Protein AF-A0A124IUW7-F1 (afdb_monomer_lite)

Radius of gyration: 20.03 Å; chains: 1; bounding box: 48×24×57 Å

pLDDT: mean 91.23, std 9.46, range [53.28, 98.69]

Secondary structure (DSSP, 8-state):
--HHHHHHHHHHHHHHHHHHHHHHHHHHHHS-HHHHHHHHHHHHHHHHHHHHHHHHHHHHHHHHHHHHS-----S-HHHHHHHHHHHHHHHHHHHHHHHHHHHH--SHHHHHHHHHHHHHHHHHHHHHHHHHHH-

Foldseek 3Di:
DPLVVQLVVLVVQLVVLVVVLVVLVVVLVVDDPVVVVVSPVVNVVSVVSNVVSVVSNVVSVVVVVVVPDDCPPPDDPVRVLVVLVVLLVVLVVLLVVLCVCLVPDPDPVSNVVSVVSSVVSVVVNVVSVVVNVPD

Sequence (135 aa):
MDLREVKRKAEIAYSAEDAALKSLLDISRETGAEVRDILIQVIFETALHREIMRGIITAVELTEQAYGEYFKGSMSVENVKQELLRQDEIEKEAYELYLDMAKTEENTLLRNIFDAIARSEETHHALIRYINVKH

Structure (mmCIF, N/CA/C/O backbone):
data_AF-A0A124IUW7-F1
#
_entry.id   AF-A0A124IUW7-F1
#
loop_
_atom_site.group_PDB
_atom_site.id
_atom_site.type_symbol
_atom_site.label_atom_id
_atom_site.label_alt_id
_atom_site.label_comp_id
_atom_site.label_asym_id
_atom_site.label_entity_id
_atom_site.label_seq_id
_atom_site.pdbx_PDB_ins_code
_atom_site.Cartn_x
_atom_site.Cartn_y
_atom_site.Cartn_z
_atom_site.occupancy
_atom_site.B_iso_or_equiv
_atom_site.auth_seq_id
_atom_site.aut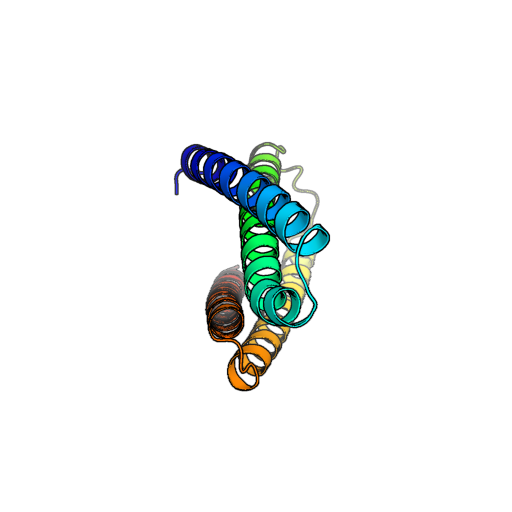h_comp_id
_atom_site.auth_asym_id
_atom_site.auth_atom_id
_atom_site.pdbx_PDB_model_num
ATOM 1 N N . MET A 1 1 ? 12.959 11.511 -6.319 1.00 80.94 1 MET A N 1
ATOM 2 C CA . MET A 1 1 ? 12.356 11.178 -5.013 1.00 80.94 1 MET A CA 1
ATOM 3 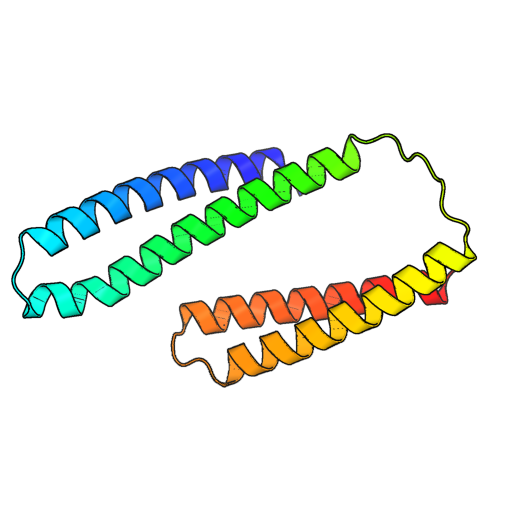C C . MET A 1 1 ? 13.485 10.877 -4.043 1.00 80.94 1 MET A C 1
ATOM 5 O O . MET A 1 1 ? 14.407 10.180 -4.444 1.00 80.94 1 MET A O 1
ATOM 9 N N . ASP A 1 2 ? 13.455 11.421 -2.827 1.00 92.00 2 ASP A N 1
ATOM 10 C CA . ASP A 1 2 ? 14.429 11.076 -1.782 1.00 92.00 2 ASP A CA 1
ATOM 11 C C . ASP A 1 2 ? 13.917 9.862 -0.995 1.00 92.00 2 ASP A C 1
ATOM 13 O O . ASP A 1 2 ? 13.025 9.989 -0.155 1.00 92.00 2 ASP A O 1
ATOM 17 N N . LEU A 1 3 ? 14.451 8.679 -1.313 1.00 92.94 3 LEU A N 1
ATOM 18 C CA . LEU A 1 3 ? 14.034 7.407 -0.716 1.00 92.94 3 LEU A CA 1
ATOM 19 C C . LEU A 1 3 ? 14.272 7.359 0.799 1.00 92.94 3 LEU A C 1
ATOM 21 O O . LEU A 1 3 ? 13.457 6.793 1.527 1.00 92.94 3 LEU A O 1
ATOM 25 N N . ARG A 1 4 ? 15.335 8.005 1.294 1.00 92.12 4 ARG A N 1
ATOM 26 C CA . ARG A 1 4 ? 15.656 8.016 2.727 1.00 92.12 4 ARG A CA 1
ATOM 27 C C . ARG A 1 4 ? 14.641 8.830 3.512 1.00 92.12 4 ARG A C 1
ATOM 29 O O . ARG A 1 4 ? 14.188 8.394 4.566 1.00 92.12 4 ARG A O 1
ATOM 36 N N . GLU A 1 5 ? 14.249 9.986 2.984 1.00 96.75 5 GLU A N 1
ATOM 37 C CA . GLU A 1 5 ? 13.221 10.817 3.613 1.00 96.75 5 GLU A CA 1
ATOM 38 C C . GLU A 1 5 ? 11.834 10.157 3.559 1.00 96.75 5 GLU A C 1
ATOM 40 O O . GLU A 1 5 ? 11.073 10.252 4.524 1.00 96.75 5 GLU A O 1
ATOM 45 N N . VAL A 1 6 ? 11.508 9.448 2.470 1.00 97.00 6 VAL A N 1
ATOM 46 C CA . VAL A 1 6 ? 10.273 8.649 2.371 1.00 97.00 6 VAL A CA 1
ATOM 47 C C . VAL A 1 6 ? 10.254 7.547 3.432 1.00 97.00 6 VAL A C 1
ATOM 49 O O . VAL A 1 6 ? 9.287 7.464 4.192 1.00 97.00 6 VAL A O 1
ATOM 52 N N . LYS A 1 7 ? 11.336 6.764 3.548 1.00 97.56 7 LYS A N 1
ATOM 53 C CA . LYS A 1 7 ? 11.473 5.712 4.566 1.00 97.56 7 LYS A CA 1
ATOM 54 C C . LYS A 1 7 ? 11.335 6.274 5.978 1.00 97.56 7 LYS A C 1
ATOM 56 O O . LYS A 1 7 ? 10.505 5.793 6.740 1.00 97.56 7 LYS A O 1
ATOM 61 N N . ARG A 1 8 ? 12.057 7.355 6.295 1.00 98.19 8 ARG A N 1
ATOM 62 C CA . ARG A 1 8 ? 12.009 8.003 7.615 1.00 98.19 8 ARG A CA 1
ATOM 63 C C . ARG A 1 8 ? 10.592 8.439 7.997 1.00 98.19 8 ARG A C 1
ATOM 65 O O . ARG A 1 8 ? 10.169 8.247 9.134 1.00 98.19 8 ARG A O 1
ATOM 72 N N . LYS A 1 9 ? 9.843 9.040 7.065 1.00 98.19 9 LYS A N 1
ATOM 73 C CA . LYS A 1 9 ? 8.443 9.432 7.309 1.00 98.19 9 LYS A CA 1
ATOM 74 C C . LYS A 1 9 ? 7.544 8.217 7.524 1.00 98.19 9 LYS A C 1
ATOM 76 O O . LYS A 1 9 ? 6.721 8.246 8.437 1.00 98.19 9 LYS A O 1
ATOM 81 N N . ALA A 1 10 ? 7.721 7.168 6.724 1.00 98.19 10 ALA A N 1
ATOM 82 C CA . ALA A 1 10 ? 6.961 5.933 6.857 1.00 98.19 10 ALA A CA 1
ATOM 83 C C . ALA A 1 10 ? 7.244 5.224 8.194 1.00 98.19 10 ALA A C 1
ATOM 85 O O . ALA A 1 10 ? 6.306 4.776 8.838 1.00 98.19 10 ALA A O 1
ATOM 86 N N . GLU A 1 11 ? 8.490 5.194 8.673 1.00 98.56 11 GLU A N 1
ATOM 87 C CA . GLU A 1 11 ? 8.863 4.630 9.984 1.00 98.56 11 GLU A CA 1
ATOM 88 C C . GLU A 1 11 ? 8.204 5.372 11.158 1.00 98.56 11 GLU A C 1
ATOM 90 O O . GLU A 1 11 ? 7.714 4.749 12.107 1.00 98.56 11 GLU A O 1
ATOM 95 N N . ILE A 1 12 ? 8.152 6.707 11.086 1.00 98.56 12 ILE A N 1
ATOM 96 C CA . ILE A 1 12 ? 7.474 7.537 12.092 1.00 98.56 12 ILE A CA 1
ATOM 97 C C . ILE A 1 12 ? 5.972 7.243 12.091 1.00 98.56 12 ILE A C 1
ATOM 99 O O . ILE A 1 12 ? 5.397 6.991 13.150 1.00 98.56 12 ILE A O 1
ATOM 103 N N . ALA A 1 13 ? 5.343 7.250 10.913 1.00 98.50 13 ALA A N 1
ATOM 104 C CA . ALA A 1 13 ? 3.917 6.970 10.778 1.00 98.50 13 ALA A CA 1
ATOM 105 C C . ALA A 1 13 ? 3.579 5.535 11.215 1.00 98.50 13 ALA A C 1
ATOM 107 O O . ALA A 1 13 ? 2.664 5.344 12.007 1.00 98.50 13 ALA A O 1
ATOM 108 N N . TYR A 1 14 ? 4.372 4.542 10.804 1.00 98.69 14 TYR A N 1
ATOM 109 C CA . TYR A 1 14 ? 4.245 3.150 11.239 1.00 98.69 14 TYR A CA 1
ATOM 110 C C . TYR A 1 14 ? 4.240 3.031 12.765 1.00 98.69 14 TYR A C 1
ATOM 112 O O . TYR A 1 14 ? 3.379 2.365 13.333 1.00 98.69 14 TYR A O 1
ATOM 120 N N . SER A 1 15 ? 5.182 3.702 13.435 1.00 98.50 15 SER A N 1
ATOM 121 C CA . SER A 1 15 ? 5.286 3.669 14.897 1.00 98.50 15 SER A CA 1
ATOM 122 C C . SER A 1 15 ? 4.064 4.293 15.576 1.00 98.50 15 SER A C 1
ATOM 124 O O . SER A 1 15 ? 3.603 3.786 16.599 1.00 98.50 15 SER A O 1
ATOM 126 N N . ALA A 1 16 ? 3.524 5.375 15.007 1.00 98.56 16 ALA A N 1
ATOM 127 C CA . ALA A 1 16 ? 2.310 6.012 15.509 1.00 98.56 16 ALA A CA 1
ATOM 128 C C . ALA A 1 16 ? 1.080 5.101 15.350 1.00 98.56 16 ALA A C 1
ATOM 130 O O . ALA A 1 16 ? 0.330 4.923 16.310 1.00 98.56 16 ALA A O 1
ATOM 131 N N . GLU A 1 17 ? 0.910 4.477 14.181 1.00 98.50 17 GLU A N 1
ATOM 132 C CA . GLU A 1 17 ? -0.204 3.560 13.904 1.00 98.50 17 GLU A CA 1
ATOM 133 C C . GLU A 1 17 ? -0.112 2.273 14.742 1.00 98.50 17 GLU A C 1
ATOM 135 O O . GLU A 1 17 ? -1.121 1.776 15.237 1.00 98.50 17 GLU A O 1
ATOM 140 N N . ASP A 1 18 ? 1.094 1.748 14.985 1.00 98.50 18 ASP A N 1
ATOM 141 C CA . ASP A 1 18 ? 1.302 0.591 15.865 1.00 98.50 18 ASP A CA 1
ATOM 142 C C . ASP A 1 18 ? 0.910 0.895 17.321 1.00 98.50 18 ASP A C 1
ATOM 144 O O . ASP A 1 18 ? 0.232 0.092 17.971 1.00 98.50 18 ASP A O 1
ATOM 148 N N . ALA A 1 19 ? 1.282 2.073 17.831 1.00 98.50 19 ALA A N 1
ATOM 149 C CA . ALA A 1 19 ? 0.884 2.518 19.163 1.00 98.50 19 ALA A CA 1
ATOM 150 C C . ALA A 1 19 ? -0.635 2.742 19.266 1.00 98.50 19 ALA A C 1
ATOM 152 O O . ALA A 1 19 ? -1.260 2.290 20.230 1.00 98.50 19 ALA A O 1
ATOM 153 N N . ALA A 1 20 ? -1.235 3.391 18.262 1.00 98.44 20 ALA A N 1
ATOM 154 C CA . ALA A 1 20 ? -2.676 3.615 18.194 1.00 98.44 20 ALA A CA 1
ATOM 155 C C . ALA A 1 20 ? -3.447 2.289 18.160 1.00 98.44 20 ALA A C 1
ATOM 157 O O . ALA A 1 20 ? -4.384 2.101 18.935 1.00 98.44 20 ALA A O 1
ATOM 158 N N . LEU A 1 21 ? -3.011 1.332 17.336 1.00 98.19 21 LEU A N 1
ATOM 159 C CA . LEU A 1 21 ? -3.662 0.032 17.229 1.00 98.19 21 LEU A CA 1
ATOM 160 C C . LEU A 1 21 ? -3.602 -0.747 18.544 1.00 98.19 21 LEU A C 1
ATOM 162 O O . LEU A 1 21 ? -4.611 -1.316 18.956 1.00 98.19 21 LEU A O 1
ATOM 166 N N . LYS A 1 22 ? -2.446 -0.764 19.220 1.00 98.12 22 LYS A N 1
ATOM 167 C CA . LYS A 1 22 ? -2.317 -1.398 20.542 1.00 98.12 22 LYS A CA 1
ATOM 168 C C . LYS A 1 22 ? -3.327 -0.814 21.527 1.00 98.12 22 LYS A C 1
ATOM 170 O O . LYS A 1 22 ? -4.067 -1.567 22.150 1.00 98.12 22 LYS A O 1
ATOM 175 N N . SER A 1 23 ? -3.423 0.515 21.582 1.00 97.88 23 SER A N 1
ATOM 176 C CA . SER A 1 23 ? -4.385 1.202 22.444 1.00 97.88 23 SER A CA 1
ATOM 177 C C . SER A 1 23 ? -5.839 0.861 22.097 1.00 97.88 23 SER A C 1
ATOM 179 O O . SER A 1 23 ? -6.614 0.545 22.997 1.00 97.88 23 SER A O 1
ATOM 181 N N . LEU A 1 24 ? -6.214 0.860 20.813 1.00 97.25 24 LEU A N 1
ATOM 182 C CA . LEU A 1 24 ? -7.572 0.512 20.375 1.00 97.25 24 LEU A CA 1
ATOM 183 C C . LEU A 1 24 ? -7.935 -0.939 20.712 1.00 97.25 24 LEU A C 1
ATOM 185 O O . LEU A 1 24 ? -9.054 -1.214 21.147 1.00 97.25 24 LEU A O 1
ATOM 189 N N . LEU A 1 25 ? -6.988 -1.867 20.549 1.00 96.12 25 LEU A N 1
ATOM 190 C CA . LEU A 1 25 ? -7.180 -3.268 20.912 1.00 96.12 25 LEU A CA 1
ATOM 191 C C . LEU A 1 25 ? -7.379 -3.434 22.421 1.00 96.12 25 LEU A C 1
ATOM 193 O O . LEU A 1 25 ? -8.261 -4.192 22.822 1.00 96.12 25 LEU A O 1
ATOM 197 N N . ASP A 1 26 ? -6.628 -2.712 23.251 1.00 96.12 26 ASP A N 1
ATOM 198 C CA . ASP A 1 26 ? -6.797 -2.751 24.707 1.00 96.12 26 ASP A CA 1
ATOM 199 C C . ASP A 1 26 ? -8.161 -2.187 25.132 1.00 96.12 26 ASP A C 1
ATOM 201 O O . ASP A 1 26 ? -8.907 -2.865 25.839 1.00 96.12 26 ASP A O 1
ATOM 205 N N . ILE A 1 27 ? -8.569 -1.034 24.587 1.00 95.25 27 ILE A N 1
ATOM 206 C CA . ILE A 1 27 ? -9.907 -0.460 24.824 1.00 95.25 27 ILE A CA 1
ATOM 207 C C . ILE A 1 27 ? -11.009 -1.450 24.409 1.00 95.25 27 ILE A C 1
ATOM 209 O O . ILE A 1 27 ? -11.992 -1.636 25.129 1.00 95.25 27 ILE A O 1
ATOM 213 N N . SER A 1 28 ? -10.850 -2.131 23.268 1.00 94.88 28 SER A N 1
ATOM 214 C CA . SER A 1 28 ? -11.849 -3.084 22.762 1.00 94.88 28 SER A CA 1
ATOM 215 C C . SER A 1 28 ? -12.061 -4.302 23.676 1.00 94.88 28 SER A C 1
ATOM 217 O O . SER A 1 28 ? -13.159 -4.874 23.704 1.00 94.88 28 SER A O 1
ATOM 219 N N . ARG A 1 29 ? -11.025 -4.695 24.435 1.00 93.56 29 ARG A N 1
ATOM 220 C CA . ARG A 1 29 ? -11.063 -5.812 25.393 1.00 93.56 29 ARG A CA 1
ATOM 221 C C . ARG A 1 29 ? -11.802 -5.443 26.672 1.00 93.56 29 ARG A C 1
ATOM 223 O O . ARG A 1 29 ? -12.451 -6.308 27.255 1.00 93.56 29 ARG A O 1
ATOM 230 N N . GLU A 1 30 ? -11.715 -4.183 27.083 1.00 94.44 30 GLU A N 1
ATOM 231 C CA . GLU A 1 30 ? -12.292 -3.679 28.335 1.00 94.44 30 GLU A CA 1
ATOM 232 C C . GLU A 1 30 ? -13.721 -3.138 28.175 1.00 94.44 30 GLU A C 1
ATOM 234 O O . GLU A 1 30 ? -14.400 -2.874 29.166 1.00 94.44 30 GLU A O 1
ATOM 239 N N . THR A 1 31 ? -14.203 -2.999 26.938 1.00 92.12 31 THR A N 1
ATOM 240 C CA . THR A 1 31 ? -15.519 -2.426 26.635 1.00 92.12 31 THR A CA 1
ATOM 241 C C . THR A 1 31 ? -16.587 -3.466 26.263 1.00 92.12 31 THR A C 1
ATOM 243 O O . THR A 1 31 ? -16.294 -4.623 25.940 1.00 92.12 31 THR A O 1
ATOM 246 N N . GLY A 1 32 ? -17.854 -3.039 26.310 1.00 90.00 32 GLY A N 1
ATOM 247 C CA . GLY A 1 32 ? -19.026 -3.837 25.934 1.00 90.00 32 GLY A CA 1
ATOM 248 C C . GLY A 1 32 ? -19.193 -4.013 24.418 1.00 90.00 32 GLY A C 1
ATOM 249 O O . GLY A 1 32 ? -18.542 -3.335 23.625 1.00 90.00 32 GLY A O 1
ATOM 250 N N . ALA A 1 33 ? -20.090 -4.919 24.010 1.00 89.31 33 ALA A N 1
ATOM 251 C CA . ALA A 1 33 ? -20.292 -5.292 22.602 1.00 89.31 33 ALA A CA 1
ATOM 252 C C . ALA A 1 33 ? -20.641 -4.098 21.694 1.00 89.31 33 ALA A C 1
ATOM 254 O O . ALA A 1 33 ? -20.041 -3.942 20.640 1.00 89.31 33 ALA A O 1
ATOM 255 N N . GLU A 1 34 ? -21.522 -3.204 22.147 1.00 90.12 34 GLU A N 1
ATOM 256 C CA . GLU A 1 34 ? -21.945 -2.022 21.381 1.00 90.12 34 GLU A CA 1
ATOM 257 C C . GLU A 1 34 ? -20.771 -1.103 21.004 1.00 90.12 34 GLU A C 1
ATOM 259 O O . GLU A 1 34 ? -20.630 -0.690 19.857 1.00 90.12 34 GLU A O 1
ATOM 264 N N . VAL A 1 35 ? -19.874 -0.822 21.953 1.00 89.06 35 VAL A N 1
ATOM 265 C CA . VAL A 1 35 ? -18.688 0.008 21.695 1.00 89.06 35 VAL A CA 1
ATOM 266 C C . VAL A 1 35 ? -17.666 -0.753 20.850 1.00 89.06 35 VAL A C 1
ATOM 268 O O . VAL A 1 35 ? -16.993 -0.159 20.012 1.00 89.06 35 VAL A O 1
ATOM 271 N N . ARG A 1 36 ? -17.553 -2.071 21.032 1.00 89.56 36 ARG A N 1
ATOM 272 C CA . ARG A 1 36 ? -16.660 -2.916 20.233 1.00 89.56 36 ARG A CA 1
ATOM 273 C C . ARG A 1 36 ? -17.042 -2.918 18.752 1.00 89.56 36 ARG A C 1
ATOM 275 O O . ARG A 1 36 ? -16.148 -2.822 17.914 1.00 89.56 36 ARG A O 1
ATOM 282 N N . ASP A 1 37 ? -18.334 -2.969 18.448 1.00 90.44 37 ASP A N 1
ATOM 283 C CA . ASP A 1 37 ? -18.842 -2.944 17.074 1.00 90.44 37 ASP A CA 1
ATOM 284 C C . ASP A 1 37 ? -18.557 -1.602 16.385 1.00 90.44 37 ASP A C 1
ATOM 286 O O . ASP A 1 37 ? -18.306 -1.565 15.187 1.00 90.44 37 ASP A O 1
ATOM 290 N N . ILE A 1 38 ? -18.504 -0.500 17.138 1.00 89.75 38 IL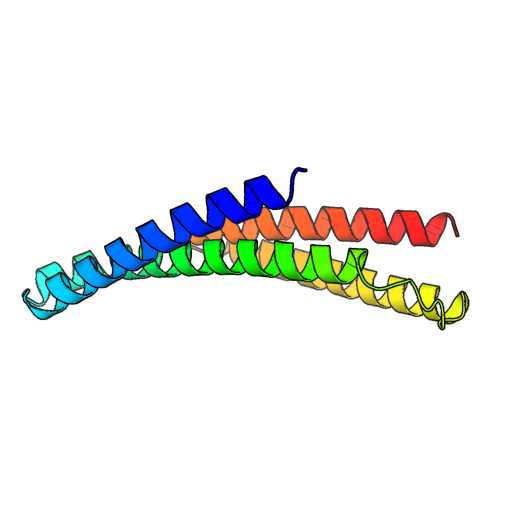E A N 1
ATOM 291 C CA . ILE A 1 38 ? -18.076 0.807 16.614 1.00 89.75 38 ILE A CA 1
ATOM 292 C C . ILE A 1 38 ? -16.558 0.826 16.381 1.00 89.75 38 ILE A C 1
ATOM 294 O O . ILE A 1 38 ? -16.076 1.331 15.366 1.00 89.75 38 ILE A O 1
ATOM 298 N N . LEU A 1 39 ? -15.783 0.264 17.314 1.00 94.50 39 LEU A N 1
ATOM 299 C CA . LEU A 1 39 ? -14.321 0.263 17.239 1.00 94.50 39 LEU A CA 1
ATOM 300 C C . LEU A 1 39 ? -13.771 -0.624 16.119 1.00 94.50 39 LEU A C 1
ATOM 302 O O . LEU A 1 39 ? -12.648 -0.382 15.684 1.00 94.50 39 LEU A O 1
ATOM 306 N N . ILE A 1 40 ? -14.517 -1.625 15.640 1.00 94.25 40 ILE A N 1
ATOM 307 C CA . ILE A 1 40 ? -13.998 -2.587 14.656 1.00 94.25 40 ILE A CA 1
ATOM 308 C C . ILE A 1 40 ? -13.548 -1.912 13.358 1.00 94.25 40 ILE A C 1
ATOM 310 O O . ILE A 1 40 ? -12.495 -2.261 12.827 1.00 94.25 40 ILE A O 1
ATOM 314 N N . GLN A 1 41 ? -14.295 -0.909 12.887 1.00 91.75 41 GLN A N 1
ATOM 315 C CA . GLN A 1 41 ? -13.939 -0.171 11.679 1.00 91.75 41 GLN A CA 1
ATOM 316 C C . GLN A 1 41 ? -12.662 0.644 11.899 1.00 91.75 41 GLN A C 1
ATOM 318 O O . GLN A 1 41 ? -11.756 0.603 11.072 1.00 91.75 41 GLN A O 1
ATOM 323 N N . VAL A 1 42 ? -12.558 1.328 13.041 1.00 95.44 42 VAL A N 1
ATOM 324 C CA . VAL A 1 42 ? -11.374 2.128 13.382 1.00 95.44 42 VAL A CA 1
ATOM 325 C C . VAL A 1 42 ? -10.144 1.231 13.515 1.00 95.44 42 VAL A C 1
ATOM 327 O O . VAL A 1 42 ? -9.100 1.528 12.950 1.00 95.44 42 VAL A O 1
ATOM 330 N N . ILE A 1 43 ? -10.276 0.088 14.195 1.00 97.00 43 ILE A N 1
ATOM 331 C CA . ILE A 1 43 ? -9.209 -0.911 14.338 1.00 97.00 43 ILE A CA 1
ATOM 332 C C . ILE A 1 43 ? -8.752 -1.418 12.970 1.00 97.00 43 ILE A C 1
ATOM 334 O O . ILE A 1 43 ? -7.548 -1.535 12.741 1.00 97.00 43 ILE A O 1
ATOM 338 N N . PHE A 1 44 ? -9.690 -1.717 12.068 1.00 95.81 44 PHE A N 1
ATOM 339 C CA . PHE A 1 44 ? -9.372 -2.155 10.714 1.00 95.81 44 PHE A CA 1
ATOM 340 C C . PHE A 1 44 ? -8.584 -1.089 9.944 1.00 95.81 44 PHE A C 1
ATOM 342 O O . PHE A 1 44 ? -7.522 -1.397 9.404 1.00 95.81 44 PHE A O 1
ATOM 349 N N . GLU A 1 45 ? -9.053 0.160 9.934 1.00 96.00 45 GLU A N 1
ATOM 350 C CA . GLU A 1 45 ? -8.388 1.255 9.218 1.00 96.00 45 GLU A CA 1
ATOM 351 C C . GLU A 1 45 ? -7.001 1.558 9.807 1.00 96.00 45 GLU A C 1
ATOM 353 O O . GLU A 1 45 ? -6.024 1.630 9.064 1.00 96.00 45 GLU A O 1
ATOM 358 N N . THR A 1 46 ? -6.862 1.616 11.136 1.00 97.81 46 THR A N 1
ATOM 359 C CA . THR A 1 46 ? -5.561 1.790 11.809 1.00 97.81 46 THR A CA 1
ATOM 360 C C . THR A 1 46 ? -4.600 0.636 11.500 1.00 97.81 46 THR A C 1
ATOM 362 O O . THR A 1 46 ? -3.415 0.853 11.234 1.00 97.81 46 THR A O 1
ATOM 365 N N . ALA A 1 47 ? -5.090 -0.609 11.482 1.00 98.19 47 ALA A N 1
ATOM 366 C CA . ALA A 1 47 ? -4.274 -1.754 11.088 1.00 98.19 47 ALA A CA 1
ATOM 367 C C . ALA A 1 47 ? -3.830 -1.646 9.622 1.00 98.19 47 ALA A C 1
ATOM 369 O O . ALA A 1 47 ? -2.658 -1.875 9.323 1.00 98.19 47 ALA A O 1
ATOM 370 N N . LEU A 1 48 ? -4.732 -1.248 8.724 1.00 97.81 48 LEU A N 1
ATOM 371 C CA . LEU A 1 48 ? -4.427 -1.034 7.314 1.00 97.81 48 LEU A CA 1
ATOM 372 C C . LEU A 1 48 ? -3.380 0.073 7.123 1.00 97.81 48 LEU A C 1
ATOM 374 O O . LEU A 1 48 ? -2.421 -0.128 6.383 1.00 97.81 48 LEU A O 1
ATOM 378 N N . HIS A 1 49 ? -3.496 1.205 7.822 1.00 98.25 49 HIS A N 1
ATOM 379 C CA . HIS A 1 49 ? -2.508 2.286 7.760 1.00 98.25 49 HIS A CA 1
ATOM 380 C C . HIS A 1 49 ? -1.110 1.806 8.154 1.00 98.25 49 HIS A C 1
ATOM 382 O O . HIS A 1 49 ? -0.141 2.062 7.433 1.00 98.25 49 HIS A O 1
ATOM 388 N N . ARG A 1 50 ? -1.005 1.059 9.264 1.00 98.50 50 ARG A N 1
ATOM 389 C CA . ARG A 1 50 ? 0.261 0.456 9.704 1.00 98.50 50 ARG A CA 1
ATOM 390 C C . ARG A 1 50 ? 0.872 -0.404 8.597 1.00 98.50 50 ARG A C 1
ATOM 392 O O . ARG A 1 50 ? 2.068 -0.313 8.325 1.00 98.50 50 ARG A O 1
ATOM 399 N N . GLU A 1 51 ? 0.056 -1.226 7.947 1.00 98.38 51 GLU A N 1
ATOM 400 C CA . GLU A 1 51 ? 0.499 -2.124 6.881 1.00 98.38 51 GLU A CA 1
ATOM 401 C C . GLU A 1 51 ? 0.921 -1.385 5.608 1.00 98.38 51 GLU A C 1
ATOM 403 O O . GLU A 1 51 ? 1.936 -1.742 5.011 1.00 98.38 51 GLU A O 1
ATOM 408 N N . ILE A 1 52 ? 0.234 -0.301 5.242 1.00 98.06 52 ILE A N 1
ATOM 409 C CA . ILE A 1 52 ? 0.649 0.563 4.128 1.00 98.06 52 ILE A CA 1
ATOM 410 C C . ILE A 1 52 ? 2.015 1.187 4.430 1.00 98.06 52 ILE A C 1
ATOM 412 O O . ILE A 1 52 ? 2.905 1.150 3.580 1.00 98.06 52 ILE A O 1
ATOM 416 N N . MET A 1 53 ? 2.227 1.711 5.643 1.00 98.56 53 MET A N 1
ATOM 417 C CA . MET A 1 53 ? 3.524 2.288 6.019 1.00 98.56 53 MET A CA 1
ATOM 418 C C . MET A 1 53 ? 4.638 1.241 5.988 1.00 98.56 53 MET A C 1
ATOM 420 O O . MET A 1 53 ? 5.724 1.519 5.478 1.00 98.56 53 MET A O 1
ATOM 424 N N . ARG A 1 54 ? 4.364 0.016 6.455 1.00 98.50 54 ARG A N 1
ATOM 425 C CA . ARG A 1 54 ? 5.303 -1.107 6.332 1.00 98.50 54 ARG A CA 1
ATOM 426 C C . ARG A 1 54 ? 5.628 -1.410 4.871 1.00 98.50 54 ARG A C 1
ATOM 428 O O . ARG A 1 54 ? 6.798 -1.560 4.535 1.00 98.50 54 ARG A O 1
ATOM 435 N N . GLY A 1 55 ? 4.612 -1.445 4.010 1.00 98.12 55 GLY A N 1
ATOM 436 C CA . GLY A 1 55 ? 4.774 -1.638 2.570 1.00 98.12 55 GLY A CA 1
ATOM 437 C C . GLY A 1 55 ? 5.681 -0.584 1.932 1.00 98.12 55 GLY A C 1
ATOM 438 O O . GLY A 1 55 ? 6.566 -0.936 1.158 1.00 98.12 55 GLY A O 1
ATOM 439 N N . ILE A 1 56 ? 5.538 0.690 2.315 1.00 98.00 56 ILE A N 1
ATOM 440 C CA . ILE A 1 56 ? 6.412 1.777 1.840 1.00 98.00 56 ILE A CA 1
ATOM 441 C C . ILE A 1 56 ? 7.866 1.556 2.278 1.00 98.00 56 ILE A C 1
ATOM 443 O O . ILE A 1 56 ? 8.774 1.698 1.459 1.00 98.00 56 ILE A O 1
ATOM 447 N N . ILE A 1 57 ? 8.101 1.195 3.544 1.00 98.06 57 ILE A N 1
ATOM 448 C CA . ILE A 1 57 ? 9.448 0.908 4.068 1.00 98.06 57 ILE A CA 1
ATOM 449 C C . ILE A 1 57 ? 10.096 -0.221 3.257 1.00 98.06 57 ILE A C 1
ATOM 451 O O . ILE A 1 57 ? 11.209 -0.058 2.757 1.00 98.06 57 ILE A O 1
ATOM 455 N N . THR A 1 58 ? 9.375 -1.328 3.063 1.00 97.69 58 THR A N 1
ATOM 456 C CA . THR A 1 58 ? 9.849 -2.475 2.279 1.00 97.69 58 THR A CA 1
ATOM 457 C C . THR A 1 58 ? 10.109 -2.108 0.818 1.00 97.69 58 THR A C 1
ATOM 459 O O . THR A 1 58 ? 11.132 -2.505 0.266 1.00 97.69 58 THR A O 1
ATOM 462 N N . ALA A 1 59 ? 9.237 -1.318 0.188 1.00 96.19 59 ALA A N 1
ATOM 463 C CA . ALA A 1 59 ? 9.432 -0.869 -1.189 1.00 96.19 59 ALA A CA 1
ATOM 464 C C . ALA A 1 59 ? 10.712 -0.030 -1.344 1.00 96.19 59 ALA A C 1
ATOM 466 O O . ALA A 1 59 ? 11.453 -0.209 -2.313 1.00 96.19 59 ALA A O 1
ATOM 467 N N . VAL A 1 60 ? 11.013 0.844 -0.373 1.00 96.00 60 VAL A N 1
ATOM 468 C CA . VAL A 1 60 ? 12.277 1.595 -0.353 1.00 96.00 60 VAL A CA 1
ATOM 469 C C . VAL A 1 60 ? 13.473 0.649 -0.247 1.00 96.00 60 VAL A C 1
ATOM 471 O O . VAL A 1 60 ? 14.406 0.774 -1.035 1.00 96.00 60 VAL A O 1
ATOM 474 N N . GLU A 1 61 ? 13.444 -0.307 0.681 1.00 94.06 61 GLU A N 1
ATOM 475 C CA . GLU A 1 61 ? 14.549 -1.252 0.897 1.00 94.06 61 GLU A CA 1
ATOM 476 C C . GLU A 1 61 ? 14.831 -2.116 -0.335 1.00 94.06 61 GLU A C 1
ATOM 478 O O . GLU A 1 61 ? 15.985 -2.249 -0.742 1.00 94.06 61 GLU A O 1
ATOM 483 N N . LEU A 1 62 ? 13.783 -2.642 -0.975 1.00 93.56 62 LEU A N 1
ATOM 484 C CA . LEU A 1 62 ? 13.905 -3.409 -2.218 1.00 93.56 62 LEU A CA 1
ATOM 485 C C . LEU A 1 62 ? 14.457 -2.550 -3.360 1.00 93.56 62 LEU A C 1
ATOM 487 O O . LEU A 1 62 ? 15.277 -3.020 -4.149 1.00 93.56 62 LEU A O 1
ATOM 491 N N . THR A 1 63 ? 14.055 -1.279 -3.427 1.00 91.94 63 THR A N 1
ATOM 492 C CA . THR A 1 63 ? 14.581 -0.338 -4.422 1.00 91.94 63 THR A CA 1
ATOM 493 C C . THR A 1 63 ? 16.067 -0.067 -4.186 1.00 91.94 63 THR A C 1
ATOM 495 O O . THR A 1 63 ? 16.861 -0.134 -5.121 1.00 91.94 63 THR A O 1
ATOM 498 N N . GLU A 1 64 ? 16.476 0.204 -2.944 1.00 89.62 64 GLU A N 1
ATOM 499 C CA . GLU A 1 64 ? 17.886 0.405 -2.589 1.00 89.62 64 GLU A CA 1
ATOM 500 C C . GLU A 1 64 ? 18.729 -0.848 -2.868 1.00 89.62 64 GLU A C 1
ATOM 502 O O . GLU A 1 64 ? 19.841 -0.726 -3.384 1.00 89.62 64 GLU A O 1
ATOM 507 N N . GLN A 1 65 ? 18.191 -2.043 -2.601 1.00 88.00 65 GLN A N 1
ATOM 508 C CA . GLN A 1 65 ? 18.837 -3.308 -2.948 1.00 88.00 65 GLN A CA 1
ATOM 509 C C . GLN A 1 65 ? 19.032 -3.435 -4.465 1.00 88.00 65 GLN A C 1
ATOM 511 O O . GLN A 1 65 ? 20.144 -3.715 -4.911 1.00 88.00 65 GLN A O 1
ATOM 516 N N . ALA A 1 66 ? 17.994 -3.161 -5.258 1.00 86.12 66 ALA A N 1
ATOM 517 C CA . ALA A 1 66 ? 18.071 -3.218 -6.716 1.00 86.12 66 ALA A CA 1
ATOM 518 C C . ALA A 1 66 ? 19.096 -2.224 -7.299 1.00 86.12 66 ALA A C 1
ATOM 520 O O . ALA A 1 66 ? 19.768 -2.541 -8.277 1.00 86.12 66 ALA A O 1
ATOM 521 N N . TYR A 1 67 ? 19.258 -1.042 -6.689 1.00 79.81 67 TYR A N 1
ATOM 522 C CA . TYR A 1 67 ? 20.298 -0.076 -7.074 1.00 79.81 67 TYR A CA 1
ATOM 523 C C . TYR A 1 67 ? 21.709 -0.476 -6.616 1.00 79.81 67 TYR A C 1
ATOM 525 O O . TYR A 1 67 ? 22.686 -0.142 -7.289 1.00 79.81 67 TYR A O 1
ATOM 533 N N . GLY A 1 68 ? 21.832 -1.117 -5.450 1.00 69.81 68 GLY A N 1
ATOM 534 C CA . GLY A 1 68 ? 23.110 -1.490 -4.837 1.00 69.81 68 GLY A CA 1
ATOM 535 C C . GLY A 1 68 ? 23.727 -2.774 -5.398 1.00 69.81 68 GLY A C 1
ATOM 536 O O . GLY A 1 68 ? 24.942 -2.968 -5.304 1.00 69.81 68 GLY A O 1
ATOM 537 N N . GLU A 1 69 ? 22.922 -3.651 -5.997 1.00 66.88 69 GLU A N 1
ATOM 538 C CA . GLU A 1 69 ? 23.412 -4.833 -6.697 1.00 66.88 69 GLU A CA 1
ATOM 539 C C . GLU A 1 69 ? 24.065 -4.433 -8.032 1.00 66.88 69 GLU A C 1
ATOM 541 O O . GLU A 1 69 ? 23.430 -3.897 -8.937 1.00 66.88 69 GLU A O 1
ATOM 546 N N . TYR A 1 70 ? 25.369 -4.701 -8.176 1.00 55.53 70 TYR A N 1
ATOM 547 C CA . TYR A 1 70 ? 26.072 -4.521 -9.449 1.00 55.53 70 TYR A CA 1
ATOM 548 C C . TYR A 1 70 ? 25.367 -5.335 -10.540 1.00 55.53 70 TYR A C 1
ATOM 550 O O . TYR A 1 70 ? 25.296 -6.562 -10.439 1.00 55.53 70 TYR A O 1
ATOM 558 N N . PHE A 1 71 ? 24.882 -4.658 -11.588 1.00 61.03 71 PHE A N 1
ATOM 559 C CA . PHE A 1 71 ? 24.249 -5.274 -12.754 1.00 61.03 71 PHE A CA 1
ATOM 560 C C . PHE A 1 71 ? 25.139 -6.387 -13.321 1.00 61.03 71 PHE A C 1
ATOM 562 O O . PHE A 1 71 ? 26.099 -6.131 -14.045 1.00 61.03 71 PHE A O 1
ATOM 569 N N . LYS A 1 72 ? 24.818 -7.647 -13.003 1.00 60.44 72 LYS A N 1
ATOM 570 C CA . LYS A 1 72 ? 25.558 -8.812 -13.514 1.00 60.44 72 LYS A CA 1
ATOM 571 C C . LYS A 1 72 ? 25.303 -9.067 -15.001 1.00 60.44 72 LYS A C 1
ATOM 573 O O . LYS A 1 72 ? 26.039 -9.845 -15.594 1.00 60.44 72 LYS A O 1
ATOM 578 N N . GLY A 1 73 ? 24.288 -8.415 -15.583 1.00 61.59 73 GLY A N 1
ATOM 579 C CA . GLY A 1 73 ? 24.049 -8.352 -17.027 1.00 61.59 73 GLY A CA 1
ATOM 580 C C . GLY A 1 73 ? 24.135 -9.709 -17.727 1.00 61.59 73 GLY A C 1
ATOM 581 O O . GLY A 1 73 ? 24.898 -9.853 -18.674 1.00 61.59 73 GLY A O 1
ATOM 582 N N . SER A 1 74 ? 23.410 -10.718 -17.236 1.00 74.31 74 SER A N 1
ATOM 583 C CA . SER A 1 74 ? 23.495 -12.094 -17.752 1.00 74.31 74 SER A CA 1
ATOM 584 C C . SER A 1 74 ? 22.403 -12.463 -18.762 1.00 74.31 74 SER A C 1
ATOM 586 O O . SER A 1 74 ? 22.480 -13.529 -19.371 1.00 74.31 74 SER A O 1
ATOM 588 N N . MET A 1 75 ? 21.385 -11.617 -18.950 1.00 81.00 75 MET A N 1
ATOM 589 C CA . MET A 1 75 ? 20.298 -11.874 -19.899 1.00 81.00 75 MET A CA 1
ATOM 590 C C . MET A 1 75 ? 20.668 -11.415 -21.309 1.00 81.00 75 MET A C 1
ATOM 592 O O . MET A 1 75 ? 21.211 -10.328 -21.503 1.00 81.00 75 MET A O 1
ATOM 596 N N . SER A 1 76 ? 20.338 -12.236 -22.307 1.00 85.75 76 SER A N 1
ATOM 597 C CA . SER A 1 76 ? 20.391 -11.821 -23.708 1.00 85.75 76 SER A CA 1
ATOM 598 C C . SER A 1 76 ? 19.317 -10.767 -23.994 1.00 85.75 76 SER A C 1
ATOM 600 O O . SER A 1 76 ? 18.279 -10.733 -23.333 1.00 85.75 76 SER A O 1
ATOM 602 N N . VAL A 1 77 ? 19.538 -9.938 -25.018 1.00 84.12 77 VAL A N 1
ATOM 603 C CA . VAL A 1 77 ? 18.562 -8.922 -25.457 1.00 84.12 77 VAL A CA 1
ATOM 604 C C . VAL A 1 77 ? 17.201 -9.548 -25.775 1.00 84.12 77 VAL A C 1
ATOM 606 O O . VAL A 1 77 ? 16.176 -8.998 -25.392 1.00 84.12 77 VAL A O 1
ATOM 609 N N . GLU A 1 78 ? 17.185 -10.719 -26.415 1.00 84.94 78 GLU A N 1
ATOM 610 C CA . GLU A 1 78 ? 15.940 -11.432 -26.721 1.00 84.94 78 GLU A CA 1
ATOM 611 C C . GLU A 1 78 ? 15.188 -11.837 -25.448 1.00 84.94 78 GLU A C 1
ATOM 613 O O . GLU A 1 78 ? 13.992 -11.593 -25.332 1.00 84.94 78 GLU A O 1
ATOM 618 N N . ASN A 1 79 ? 15.890 -12.370 -24.443 1.00 87.38 79 ASN A N 1
ATOM 619 C CA . ASN A 1 79 ? 15.258 -12.735 -23.176 1.00 87.38 79 ASN A CA 1
ATOM 620 C C . ASN A 1 79 ? 14.732 -11.504 -22.425 1.00 87.38 79 ASN A C 1
ATOM 622 O O . ASN A 1 79 ? 13.695 -11.592 -21.777 1.00 87.38 79 ASN A O 1
ATOM 626 N N . VAL A 1 80 ? 15.414 -10.356 -22.525 1.00 87.19 80 VAL A N 1
ATOM 627 C CA . VAL A 1 80 ? 14.909 -9.090 -21.969 1.00 87.19 80 VAL A CA 1
ATOM 628 C C . VAL A 1 80 ? 13.617 -8.670 -22.673 1.00 87.19 80 VAL A C 1
ATOM 630 O O . VAL A 1 80 ? 12.673 -8.279 -21.998 1.00 87.19 80 VAL A O 1
ATOM 633 N N . LYS A 1 81 ? 13.531 -8.793 -24.004 1.00 85.56 81 LYS A N 1
ATOM 634 C CA . LYS A 1 81 ? 12.302 -8.476 -24.753 1.00 85.56 81 LYS A CA 1
ATOM 635 C C . LYS A 1 81 ? 11.130 -9.367 -24.358 1.00 85.56 81 LYS A C 1
ATOM 637 O O . LYS A 1 81 ? 10.040 -8.854 -24.126 1.00 85.56 81 LYS A O 1
ATOM 642 N N . GLN A 1 82 ? 11.357 -10.675 -24.244 1.00 88.00 82 GLN A N 1
ATOM 643 C CA . GLN A 1 82 ? 10.319 -11.610 -23.799 1.00 88.00 82 GLN A CA 1
ATOM 644 C C . GLN A 1 82 ? 9.850 -11.295 -22.373 1.00 88.00 82 GLN A C 1
ATOM 646 O O . GLN A 1 82 ? 8.651 -11.295 -22.108 1.00 88.00 82 GLN A O 1
ATOM 651 N N . GLU A 1 83 ? 10.772 -10.957 -21.470 1.00 91.00 83 GLU A N 1
ATOM 652 C CA . GLU A 1 83 ? 10.412 -10.605 -20.096 1.00 91.00 83 GLU A CA 1
ATOM 653 C C . GLU A 1 83 ? 9.659 -9.271 -20.012 1.00 91.00 83 GLU A C 1
ATOM 655 O O . GLU A 1 83 ? 8.702 -9.159 -19.254 1.00 91.00 83 GLU A O 1
ATOM 660 N N . LEU A 1 84 ? 10.019 -8.279 -20.834 1.00 90.06 84 LEU A N 1
ATOM 661 C CA . LEU A 1 84 ? 9.278 -7.019 -20.924 1.00 90.06 84 LEU A CA 1
ATOM 662 C C . LEU A 1 84 ? 7.869 -7.215 -21.493 1.00 90.06 84 LEU A C 1
ATOM 664 O O . LEU A 1 84 ? 6.941 -6.579 -21.010 1.00 90.06 84 LEU A O 1
ATOM 668 N N . LEU A 1 85 ? 7.688 -8.094 -22.484 1.00 88.38 85 LEU A N 1
ATOM 669 C CA . LEU A 1 85 ? 6.355 -8.451 -22.986 1.00 88.38 85 LEU A CA 1
ATOM 670 C C . LEU A 1 85 ? 5.512 -9.130 -21.903 1.00 88.38 85 LEU A C 1
ATOM 672 O O . LEU A 1 85 ? 4.357 -8.769 -21.713 1.00 88.38 85 LEU A O 1
ATOM 676 N N . ARG A 1 86 ? 6.105 -10.065 -21.154 1.00 90.75 86 ARG A N 1
ATOM 677 C CA . ARG A 1 86 ? 5.436 -10.719 -20.024 1.00 90.75 86 ARG A CA 1
ATOM 678 C C . ARG A 1 86 ? 5.055 -9.713 -18.937 1.00 90.75 86 ARG A C 1
ATOM 680 O O . ARG A 1 86 ? 3.957 -9.785 -18.396 1.00 90.75 86 ARG A O 1
ATOM 687 N N . GLN A 1 87 ? 5.942 -8.768 -18.630 1.00 92.12 87 GLN A N 1
ATOM 688 C CA . GLN A 1 87 ? 5.649 -7.710 -17.668 1.00 92.12 87 GLN A CA 1
ATOM 689 C C . GLN A 1 87 ? 4.529 -6.790 -18.176 1.00 92.12 87 GLN A C 1
ATOM 691 O O . GLN A 1 87 ? 3.667 -6.421 -17.393 1.00 92.12 87 GLN A O 1
ATOM 696 N N . ASP A 1 88 ? 4.486 -6.478 -19.477 1.00 89.62 88 ASP A N 1
ATOM 697 C CA . ASP A 1 88 ? 3.413 -5.678 -20.093 1.00 89.62 88 ASP A CA 1
ATOM 698 C C . ASP A 1 88 ? 2.021 -6.281 -19.852 1.00 89.62 88 ASP A C 1
ATOM 700 O O . ASP A 1 88 ? 1.071 -5.562 -19.537 1.00 89.62 88 ASP A O 1
ATOM 704 N N . GLU A 1 89 ? 1.914 -7.606 -19.981 1.00 91.19 89 GLU A N 1
ATOM 705 C CA . GLU A 1 89 ? 0.687 -8.360 -19.711 1.00 91.19 89 GLU A CA 1
A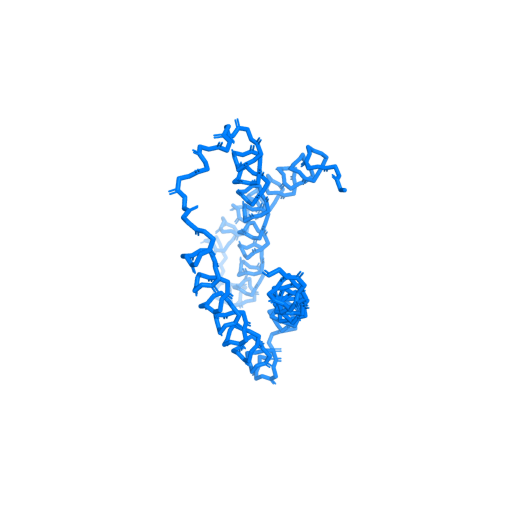TOM 706 C C . GLU A 1 89 ? 0.325 -8.326 -18.221 1.00 91.19 89 GLU A C 1
ATOM 708 O O . GLU A 1 89 ? -0.824 -8.042 -17.886 1.00 91.19 89 GLU A O 1
ATOM 713 N N . ILE A 1 90 ? 1.308 -8.522 -17.334 1.00 93.44 90 ILE A N 1
ATOM 714 C CA . ILE A 1 90 ? 1.113 -8.470 -15.876 1.00 93.44 90 ILE A CA 1
ATOM 715 C C . ILE A 1 90 ? 0.593 -7.096 -15.431 1.00 93.44 90 ILE A C 1
ATOM 717 O O . ILE A 1 90 ? -0.381 -7.034 -14.684 1.00 93.44 90 ILE A O 1
ATOM 721 N N . GLU A 1 91 ? 1.201 -5.999 -15.898 1.00 92.31 91 GLU A N 1
ATOM 722 C CA . GLU A 1 91 ? 0.761 -4.642 -15.537 1.00 92.31 91 GLU A CA 1
ATOM 723 C C . GLU A 1 91 ? -0.671 -4.374 -16.011 1.00 92.31 91 GLU A C 1
ATOM 725 O O . GLU A 1 91 ? -1.475 -3.764 -15.305 1.00 92.31 91 GLU A O 1
ATOM 730 N N . LYS A 1 92 ? -1.017 -4.857 -17.209 1.00 92.06 92 LYS A N 1
ATOM 731 C CA . LYS A 1 92 ? -2.364 -4.700 -17.755 1.00 92.06 92 LYS A CA 1
ATOM 732 C C . LYS A 1 92 ? -3.400 -5.478 -16.939 1.00 92.06 92 LYS A C 1
ATOM 734 O O . LYS A 1 92 ? -4.452 -4.926 -16.621 1.00 92.06 92 LYS A O 1
ATOM 739 N N . GLU A 1 93 ? -3.117 -6.734 -16.601 1.00 95.12 93 GLU A N 1
ATOM 740 C CA . GLU A 1 93 ? -4.004 -7.552 -15.765 1.00 95.12 93 GLU A CA 1
ATOM 741 C C . GLU A 1 93 ? -4.182 -6.935 -14.370 1.00 95.12 93 GLU A C 1
ATOM 743 O O . GLU A 1 93 ? -5.305 -6.853 -13.866 1.00 95.12 93 GLU A O 1
ATOM 748 N N . ALA A 1 94 ? -3.097 -6.438 -13.769 1.00 95.06 94 ALA A N 1
ATOM 749 C CA . ALA A 1 94 ? -3.137 -5.753 -12.481 1.00 95.06 94 ALA A CA 1
ATOM 750 C C . ALA A 1 94 ? -3.977 -4.467 -12.543 1.00 95.06 94 ALA A C 1
ATOM 752 O O . ALA A 1 94 ? -4.833 -4.252 -11.683 1.00 95.06 94 ALA A O 1
ATOM 753 N N . TYR A 1 95 ? -3.794 -3.643 -13.581 1.00 96.12 95 TYR A N 1
ATOM 754 C CA . TYR A 1 95 ? -4.604 -2.447 -13.816 1.00 96.12 95 TYR A CA 1
ATOM 755 C C . TYR A 1 95 ? -6.101 -2.768 -13.869 1.00 96.12 95 TYR A C 1
ATOM 757 O O . TYR A 1 95 ? -6.894 -2.140 -13.164 1.00 96.12 95 TYR A O 1
ATOM 765 N N . GLU A 1 96 ? -6.490 -3.747 -14.690 1.00 96.38 96 GLU A N 1
ATOM 766 C CA . GLU A 1 96 ? -7.893 -4.129 -14.865 1.00 96.38 96 GLU A CA 1
ATOM 767 C C . GLU A 1 96 ? -8.499 -4.632 -13.547 1.00 96.38 96 GLU A C 1
ATOM 769 O O . GLU A 1 96 ? -9.611 -4.228 -13.194 1.00 96.38 96 GLU A O 1
ATOM 774 N N . LEU A 1 97 ? -7.745 -5.432 -12.784 1.00 97.94 9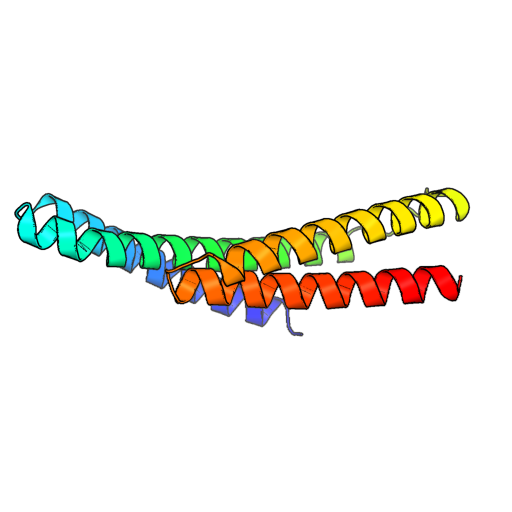7 LEU A N 1
ATOM 775 C CA . LEU A 1 97 ? -8.163 -5.937 -11.478 1.00 97.94 97 LEU A CA 1
ATOM 776 C C . LEU A 1 97 ? -8.363 -4.809 -10.457 1.00 97.94 97 LEU A C 1
ATOM 778 O O . LEU A 1 97 ? -9.431 -4.710 -9.855 1.00 97.94 97 LEU A O 1
ATOM 782 N N . TYR A 1 98 ? -7.369 -3.938 -10.260 1.00 98.12 98 TYR A N 1
ATOM 783 C CA . TYR A 1 98 ? -7.478 -2.856 -9.277 1.00 98.12 98 TYR A CA 1
ATOM 784 C C . TYR A 1 98 ? -8.554 -1.836 -9.653 1.00 98.12 98 TYR A C 1
ATOM 786 O O . TYR A 1 98 ? -9.231 -1.299 -8.774 1.00 98.12 98 TYR A O 1
ATOM 794 N N . LEU A 1 99 ? -8.762 -1.598 -10.949 1.00 97.00 99 LEU A N 1
ATOM 795 C CA . LEU A 1 99 ? -9.840 -0.741 -11.424 1.00 97.00 99 LEU A CA 1
ATOM 796 C C . LEU A 1 99 ? -11.222 -1.338 -11.122 1.00 97.00 99 LEU A C 1
ATOM 798 O O . LEU A 1 99 ? -12.140 -0.592 -10.777 1.00 97.00 99 LEU A O 1
ATOM 802 N N . ASP A 1 100 ? -11.388 -2.655 -11.263 1.00 98.00 100 ASP A N 1
ATOM 803 C CA . ASP A 1 100 ? -12.623 -3.345 -10.882 1.00 98.00 100 ASP A CA 1
ATOM 804 C C . ASP A 1 100 ? -12.855 -3.263 -9.368 1.00 98.00 100 ASP A C 1
ATOM 806 O O . ASP A 1 100 ? -13.898 -2.772 -8.933 1.00 98.00 100 ASP A O 1
ATOM 810 N N . MET A 1 101 ? -11.830 -3.586 -8.570 1.00 98.00 101 MET A N 1
ATOM 811 C CA . MET A 1 101 ? -11.876 -3.474 -7.108 1.00 98.00 101 MET A CA 1
ATOM 812 C C . MET A 1 101 ? -12.264 -2.060 -6.656 1.00 98.00 101 MET A C 1
ATOM 814 O O . MET A 1 101 ? -13.126 -1.900 -5.796 1.00 98.00 101 MET A O 1
ATOM 818 N N . ALA A 1 102 ? -11.693 -1.015 -7.264 1.00 97.06 102 ALA A N 1
ATOM 819 C CA . ALA A 1 102 ? -12.041 0.371 -6.957 1.00 97.06 102 ALA A CA 1
ATOM 820 C C . ALA A 1 102 ? -13.508 0.713 -7.289 1.00 97.06 102 ALA A C 1
ATOM 822 O O . ALA A 1 102 ? -14.136 1.505 -6.586 1.00 97.06 102 ALA A O 1
ATOM 823 N N . LYS A 1 103 ? -14.080 0.136 -8.354 1.00 96.56 103 LYS A N 1
ATOM 824 C CA . LYS A 1 103 ? -15.476 0.386 -8.754 1.00 96.56 103 LYS A CA 1
ATOM 825 C C . LYS A 1 103 ? -16.481 -0.289 -7.829 1.00 96.56 103 LYS A C 1
ATOM 827 O O . LYS A 1 103 ? -17.562 0.262 -7.627 1.00 96.56 103 LYS A O 1
ATOM 832 N N . THR A 1 104 ? -16.150 -1.471 -7.319 1.00 97.00 104 THR A N 1
ATOM 833 C CA . THR A 1 104 ? -17.063 -2.279 -6.501 1.00 97.00 104 THR A CA 1
ATOM 834 C C . THR A 1 104 ? -16.910 -2.044 -5.002 1.00 97.00 104 THR A C 1
ATOM 836 O O . THR A 1 104 ? -17.779 -2.456 -4.242 1.00 97.00 104 THR A O 1
ATOM 839 N N . GLU A 1 105 ? -15.823 -1.409 -4.562 1.00 96.81 105 GLU A N 1
ATOM 840 C CA . GLU A 1 105 ? -15.539 -1.192 -3.144 1.00 96.81 105 GLU A CA 1
ATOM 841 C C . GLU A 1 105 ? -16.389 -0.061 -2.533 1.00 96.81 105 GLU A C 1
ATOM 843 O O . GLU A 1 105 ? -16.423 1.082 -3.010 1.00 96.81 105 GLU A O 1
ATOM 848 N N . GLU A 1 106 ? -17.050 -0.383 -1.420 1.00 94.25 106 GLU A N 1
ATOM 849 C CA . GLU A 1 106 ? -17.894 0.541 -0.661 1.00 94.25 106 GLU A CA 1
ATOM 850 C C . GLU A 1 106 ? -17.068 1.378 0.326 1.00 94.25 106 GLU A C 1
ATOM 852 O O . GLU A 1 106 ? -17.356 2.563 0.546 1.00 94.25 106 GLU A O 1
ATOM 857 N N . ASN A 1 107 ? -16.004 0.801 0.894 1.00 92.56 107 ASN A N 1
ATOM 858 C CA . ASN A 1 107 ? -15.102 1.502 1.794 1.00 92.56 107 ASN A CA 1
ATOM 859 C C . ASN A 1 107 ? -14.287 2.557 1.024 1.00 92.56 107 ASN A C 1
ATOM 861 O O . ASN A 1 107 ? -13.497 2.262 0.128 1.00 92.56 107 ASN A O 1
ATOM 865 N N . THR A 1 108 ? -14.445 3.826 1.409 1.00 93.06 108 THR A N 1
ATOM 866 C CA . THR A 1 108 ? -13.833 4.948 0.679 1.00 93.06 108 THR A CA 1
ATOM 867 C C . THR A 1 108 ? -12.303 4.927 0.722 1.00 93.06 108 THR A C 1
ATOM 869 O O . THR A 1 108 ? -11.672 5.298 -0.266 1.00 93.06 108 THR A O 1
ATOM 872 N N . LEU A 1 109 ? -11.697 4.488 1.830 1.00 93.00 109 LEU A N 1
ATOM 873 C CA . LEU A 1 109 ? -10.242 4.381 1.946 1.00 93.00 109 LEU A CA 1
ATOM 874 C C . LEU A 1 109 ? -9.701 3.307 0.995 1.00 93.00 109 LEU A C 1
ATOM 876 O O . LEU A 1 109 ? -8.805 3.598 0.204 1.00 93.00 109 LEU A O 1
ATOM 880 N N . LEU A 1 110 ? -10.277 2.103 1.026 1.00 95.62 110 LEU A N 1
ATOM 881 C CA . LEU A 1 110 ? -9.871 0.997 0.154 1.00 95.62 110 LEU A CA 1
ATOM 882 C C . LEU A 1 110 ? -10.070 1.335 -1.323 1.00 95.62 110 LEU A C 1
ATOM 884 O O . LEU A 1 110 ? -9.145 1.166 -2.113 1.00 95.62 110 LEU A O 1
ATOM 888 N N . ARG A 1 111 ? -11.218 1.919 -1.684 1.00 97.31 111 ARG A N 1
ATOM 889 C CA . ARG A 1 111 ? -11.471 2.396 -3.048 1.00 97.31 111 ARG A CA 1
ATOM 890 C C . ARG A 1 111 ? -10.379 3.345 -3.536 1.00 97.31 111 ARG A C 1
ATOM 892 O O . ARG A 1 111 ? -9.892 3.194 -4.652 1.00 97.31 111 ARG A O 1
ATOM 899 N N . ASN A 1 112 ? -9.991 4.315 -2.709 1.00 96.56 112 ASN A N 1
ATOM 900 C CA . ASN A 1 112 ? -8.956 5.282 -3.074 1.00 96.56 112 ASN A CA 1
ATOM 901 C C . ASN A 1 112 ? -7.574 4.625 -3.207 1.00 96.56 112 ASN A C 1
ATOM 903 O O . ASN A 1 112 ? -6.796 5.024 -4.070 1.00 96.56 112 ASN A O 1
ATOM 907 N N . ILE A 1 113 ? -7.269 3.623 -2.376 1.00 96.88 113 ILE A N 1
ATOM 908 C CA . ILE A 1 113 ? -6.032 2.840 -2.485 1.00 96.88 113 ILE A CA 1
ATOM 909 C C . ILE A 1 113 ? -6.017 2.066 -3.806 1.00 96.88 113 ILE A C 1
ATOM 911 O O . ILE A 1 113 ? -5.044 2.168 -4.549 1.00 96.88 113 ILE A O 1
ATOM 915 N N . PHE A 1 114 ? -7.092 1.347 -4.134 1.00 98.06 114 PHE A N 1
ATOM 916 C CA . PHE A 1 114 ? -7.177 0.580 -5.378 1.00 98.06 114 PHE A CA 1
ATOM 917 C C . PHE A 1 114 ? -7.106 1.480 -6.617 1.00 98.06 114 PHE A C 1
ATOM 919 O O . PHE A 1 114 ? -6.358 1.173 -7.540 1.00 98.06 114 PHE A O 1
ATOM 926 N N . ASP A 1 115 ? -7.786 2.631 -6.617 1.00 97.69 115 ASP A N 1
ATOM 927 C CA . ASP A 1 115 ? -7.699 3.608 -7.714 1.00 97.69 115 ASP A CA 1
ATOM 928 C C . ASP A 1 115 ? -6.274 4.169 -7.876 1.00 97.69 115 ASP A C 1
ATOM 930 O O . ASP A 1 115 ? -5.771 4.291 -8.994 1.00 97.69 115 ASP A O 1
ATOM 934 N N . ALA A 1 116 ? -5.583 4.467 -6.770 1.00 96.69 116 ALA A N 1
ATOM 935 C CA . ALA A 1 116 ? -4.201 4.939 -6.818 1.00 96.69 116 ALA A CA 1
ATOM 936 C C . ALA A 1 116 ? -3.243 3.879 -7.384 1.00 96.69 116 ALA A C 1
ATOM 938 O O . ALA A 1 116 ? -2.379 4.219 -8.194 1.00 96.69 116 ALA A O 1
ATOM 939 N N . ILE A 1 117 ? -3.413 2.611 -6.994 1.00 96.81 117 ILE A N 1
ATOM 940 C CA . ILE A 1 117 ? -2.605 1.504 -7.519 1.00 96.81 117 ILE A CA 1
ATOM 941 C C . ILE A 1 117 ? -2.901 1.300 -9.008 1.00 96.81 117 ILE A C 1
ATOM 943 O O . ILE A 1 117 ? -1.963 1.294 -9.798 1.00 96.81 117 ILE A O 1
ATOM 947 N N . ALA A 1 118 ? -4.172 1.254 -9.421 1.00 96.50 118 ALA A N 1
ATOM 948 C CA . ALA A 1 118 ? -4.552 1.097 -10.828 1.00 96.50 118 ALA A CA 1
ATOM 949 C C . ALA A 1 118 ? -3.879 2.149 -11.730 1.00 96.50 118 ALA A C 1
ATOM 951 O O . ALA A 1 118 ? -3.261 1.814 -12.737 1.00 96.50 118 ALA A O 1
ATOM 952 N N . ARG A 1 119 ? -3.916 3.430 -11.344 1.00 94.94 119 ARG A N 1
ATOM 953 C CA . ARG A 1 119 ? -3.246 4.506 -12.102 1.00 94.94 119 ARG A CA 1
ATOM 954 C C . ARG A 1 119 ? -1.725 4.330 -12.177 1.00 94.94 119 ARG A C 1
ATOM 956 O O . ARG A 1 119 ? -1.104 4.761 -13.154 1.00 94.94 119 ARG A O 1
ATOM 963 N N . SER A 1 120 ? -1.120 3.725 -11.154 1.00 94.19 120 SER A N 1
ATOM 964 C CA . SER A 1 120 ? 0.301 3.371 -11.175 1.00 94.19 120 SER A CA 1
ATOM 965 C C . SER A 1 120 ? 0.578 2.280 -12.211 1.00 94.19 120 SER A C 1
ATOM 967 O O . SER A 1 120 ? 1.463 2.474 -13.042 1.00 94.19 120 SER A O 1
ATOM 969 N N . GLU A 1 121 ? -0.217 1.207 -12.239 1.00 94.06 121 GLU A N 1
ATOM 970 C CA . GLU A 1 121 ? -0.023 0.102 -13.194 1.00 94.06 121 GLU A CA 1
ATOM 971 C C . GLU A 1 121 ? -0.280 0.539 -14.644 1.00 94.06 121 GLU A C 1
ATOM 973 O O . GLU A 1 121 ? 0.460 0.164 -15.553 1.00 94.06 121 GLU A O 1
ATOM 978 N N . GLU A 1 122 ? -1.242 1.441 -14.880 1.00 92.50 122 GLU A N 1
ATOM 979 C CA . GLU A 1 122 ? -1.432 2.073 -16.197 1.00 92.50 122 GLU A CA 1
ATOM 980 C C . GLU A 1 122 ? -0.165 2.824 -16.654 1.00 92.50 122 GLU A C 1
ATOM 982 O O . GLU A 1 122 ? 0.233 2.770 -17.824 1.00 92.50 122 GLU A O 1
ATOM 987 N N . THR A 1 123 ? 0.513 3.494 -15.717 1.00 91.25 123 THR A N 1
ATOM 988 C CA . THR A 1 123 ? 1.768 4.206 -15.987 1.00 91.25 123 THR A CA 1
ATOM 989 C C . THR A 1 123 ? 2.924 3.235 -16.245 1.00 91.25 123 THR A C 1
ATOM 991 O O . THR A 1 123 ? 3.722 3.466 -17.159 1.00 91.25 123 THR A O 1
ATOM 994 N N . HIS A 1 124 ? 3.022 2.143 -15.481 1.00 90.12 124 HIS A N 1
ATOM 995 C CA . HIS A 1 124 ? 4.031 1.100 -15.683 1.00 90.12 124 HIS A CA 1
ATOM 996 C C . HIS A 1 124 ? 3.874 0.424 -17.048 1.00 90.12 124 HIS A C 1
ATOM 998 O O . HIS A 1 124 ? 4.846 0.353 -17.805 1.00 90.12 124 HIS A O 1
ATOM 1004 N N . HIS A 1 125 ? 2.646 0.041 -17.408 1.00 83.56 125 HIS A N 1
ATOM 1005 C CA . HIS A 1 125 ? 2.294 -0.493 -18.723 1.00 83.56 125 HIS A CA 1
ATOM 1006 C C . HIS A 1 125 ? 2.775 0.441 -19.847 1.00 83.56 125 HIS A C 1
ATOM 1008 O O . HIS A 1 125 ? 3.507 0.035 -20.753 1.00 83.56 125 HIS A O 1
ATOM 1014 N N . ALA A 1 126 ? 2.463 1.739 -19.755 1.00 85.12 126 ALA A N 1
ATOM 1015 C CA . ALA A 1 126 ? 2.903 2.722 -20.745 1.00 85.12 126 ALA A CA 1
ATOM 1016 C C . ALA A 1 126 ? 4.439 2.817 -20.862 1.00 85.12 126 ALA A C 1
ATOM 1018 O O . ALA A 1 126 ? 4.974 2.934 -21.972 1.00 85.12 126 ALA A O 1
ATOM 1019 N N . LEU A 1 127 ? 5.157 2.747 -19.737 1.00 85.62 127 LEU A N 1
ATOM 1020 C CA . LEU A 1 127 ? 6.619 2.803 -19.703 1.00 85.62 127 LEU A CA 1
ATOM 1021 C C . LEU A 1 127 ? 7.259 1.556 -20.329 1.00 85.62 127 LEU A C 1
ATOM 1023 O O . LEU A 1 127 ? 8.180 1.685 -21.139 1.00 85.62 127 LEU A O 1
ATOM 1027 N N . ILE A 1 128 ? 6.761 0.364 -19.999 1.00 86.81 128 ILE A N 1
ATOM 1028 C CA . ILE A 1 128 ? 7.265 -0.907 -20.537 1.00 86.81 128 ILE A CA 1
ATOM 1029 C C . ILE A 1 128 ? 7.076 -0.959 -22.052 1.00 86.81 128 ILE A C 1
ATOM 1031 O O . ILE A 1 128 ? 8.030 -1.254 -22.779 1.00 86.81 128 ILE A O 1
ATOM 1035 N N . ARG A 1 129 ? 5.900 -0.569 -22.559 1.00 82.19 129 ARG A N 1
ATOM 1036 C CA . ARG A 1 129 ? 5.667 -0.482 -24.010 1.00 82.19 129 ARG A CA 1
ATOM 1037 C C . ARG A 1 129 ? 6.611 0.492 -24.691 1.00 82.19 129 ARG A C 1
ATOM 1039 O O . ARG A 1 129 ? 7.132 0.185 -25.761 1.00 82.19 129 ARG A O 1
ATOM 1046 N N . TYR A 1 130 ? 6.858 1.653 -24.086 1.00 80.44 130 TYR A N 1
ATOM 1047 C CA . TYR A 1 130 ? 7.802 2.624 -24.635 1.00 80.44 130 TYR A CA 1
ATOM 1048 C C . TYR A 1 130 ? 9.220 2.045 -24.755 1.00 80.44 130 TYR A C 1
ATOM 1050 O O . TYR A 1 130 ? 9.868 2.235 -25.788 1.00 80.44 130 TYR A O 1
ATOM 1058 N N . ILE A 1 131 ? 9.686 1.316 -23.735 1.00 80.50 131 ILE A N 1
ATOM 1059 C CA . ILE A 1 131 ? 10.991 0.638 -23.755 1.00 80.50 131 ILE A CA 1
ATOM 1060 C C . ILE A 1 131 ? 11.023 -0.415 -24.870 1.00 80.50 131 ILE A C 1
ATOM 1062 O O . ILE A 1 131 ? 11.973 -0.442 -25.651 1.00 80.50 131 ILE A O 1
ATOM 1066 N N . ASN A 1 132 ? 9.965 -1.219 -24.991 1.00 72.69 132 ASN A N 1
ATOM 1067 C CA . ASN A 1 132 ? 9.875 -2.311 -25.961 1.00 72.69 132 ASN A CA 1
ATOM 1068 C C . ASN A 1 132 ? 9.784 -1.834 -27.428 1.00 72.69 132 ASN A C 1
ATOM 1070 O O . ASN A 1 132 ? 10.238 -2.518 -28.336 1.00 72.69 132 ASN A O 1
ATOM 1074 N N . VAL A 1 133 ? 9.214 -0.650 -27.691 1.00 70.56 133 VAL A N 1
ATOM 1075 C CA . VAL A 1 133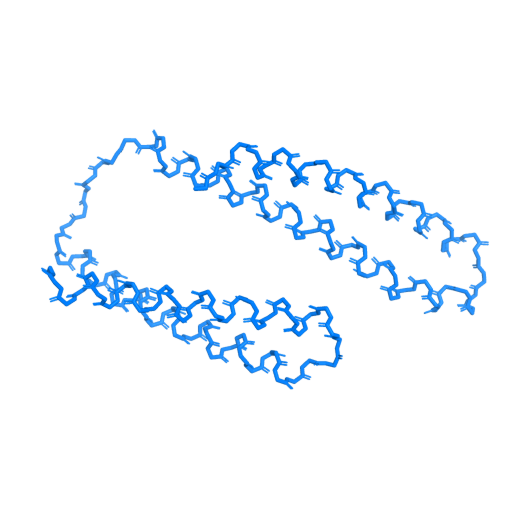 ? 9.113 -0.089 -29.057 1.00 70.56 133 VAL A CA 1
ATOM 1076 C C . VAL A 1 133 ? 10.426 0.550 -29.527 1.00 70.56 133 VAL A C 1
ATOM 1078 O O . VAL A 1 133 ? 10.682 0.617 -30.730 1.00 70.56 133 VAL A O 1
ATOM 1081 N N . LYS A 1 134 ? 11.260 1.055 -28.609 1.00 62.34 134 LYS A N 1
ATOM 1082 C CA . LYS A 1 134 ? 12.494 1.782 -28.957 1.00 62.34 134 LYS A CA 1
ATOM 1083 C C . LYS A 1 134 ? 13.761 0.924 -29.016 1.00 62.34 134 LYS A C 1
ATOM 1085 O O . LYS A 1 134 ? 14.772 1.428 -29.511 1.00 62.34 134 LYS A O 1
ATOM 1090 N N . HIS A 1 135 ? 13.723 -0.322 -28.543 1.00 53.28 135 HIS A N 1
ATOM 1091 C CA . HIS A 1 135 ? 14.884 -1.214 -28.430 1.00 53.28 135 HIS A CA 1
ATOM 1092 C C . HIS A 1 135 ? 14.578 -2.621 -28.946 1.00 53.28 135 HIS A C 1
ATOM 1094 O O . HIS A 1 135 ? 15.498 -3.288 -29.473 1.00 53.28 135 HIS A O 1
#